Protein AF-A0A2J6T4L8-F1 (afdb_monomer_lite)

Sequence (124 aa):
DILEIAICRTMLIAGAWHEWNNHVSKLLAADGFTEEKLSVVKLVHLTSQGPLNDRQWAALLYADYISRAVSVPDSIFAKLEVAGFSEKEIVELTATIATYNMVGRFFVALDIAEANDKPPQWLK

InterPro domains:
  IPR029032 AhpD-like [G3DSA:1.20.1290.10] (1-113)
  IPR029032 AhpD-like [SSF69118] (3-112)

Foldseek 3Di:
DLLLLLLLLLLLLLLLAVVNVVSVVVQCVDPPRDVQQVVQSNDPDRDDNGPPDLSSSLSNQVSNDCSVDVDDDPVSVVSNVVSPDDPVNVVVSVVSSVVSSVVSCVCQVVVVVVCNPPHDPVND

Secondary structure (DSSP, 8-state):
-HHHHHHHHHHHHHT-HHHHHHHHHHHHTSTT--HHHHHHHT-SS----TT--HHHHHHHHHHHHHHH-SS--HHHHHHHHHTT--HHHHHHHHHHHHHHHHHHHHHHHTTGGG-TT---GGG-

Radius of gyration: 13.86 Å; chains: 1; bounding box: 38×29×35 Å

Organism: NCBI:txid1095630

Structure (mmCIF, N/CA/C/O backbone):
data_AF-A0A2J6T4L8-F1
#
_entry.id   AF-A0A2J6T4L8-F1
#
loop_
_atom_site.group_PDB
_atom_site.id
_atom_site.type_symbol
_atom_site.label_atom_id
_atom_site.label_alt_id
_atom_site.label_comp_id
_atom_site.label_asym_id
_atom_site.label_entity_id
_atom_site.label_seq_id
_atom_site.pdbx_PDB_ins_code
_atom_site.Cartn_x
_atom_site.Cartn_y
_atom_site.Cartn_z
_atom_site.occupancy
_atom_site.B_iso_or_equiv
_atom_site.auth_seq_id
_atom_site.auth_comp_id
_atom_site.auth_asym_id
_atom_site.auth_atom_id
_atom_site.pdbx_PDB_model_num
ATOM 1 N N . ASP A 1 1 ? -2.148 9.180 2.901 1.00 95.88 1 ASP A N 1
ATOM 2 C CA . ASP A 1 1 ? -1.219 8.074 3.227 1.00 95.88 1 ASP A CA 1
ATOM 3 C C . ASP A 1 1 ? -1.794 6.694 2.872 1.00 95.88 1 ASP A C 1
ATOM 5 O O . ASP A 1 1 ? -1.098 5.954 2.203 1.00 95.88 1 ASP A O 1
ATOM 9 N N . ILE A 1 2 ? -3.038 6.339 3.229 1.00 98.44 2 ILE A N 1
ATOM 10 C CA . ILE A 1 2 ? -3.631 4.998 3.012 1.00 98.44 2 ILE A CA 1
ATOM 11 C C . ILE A 1 2 ? -3.504 4.482 1.569 1.00 98.44 2 ILE A C 1
ATOM 13 O O . ILE A 1 2 ? -2.972 3.394 1.353 1.00 98.44 2 ILE A O 1
ATOM 17 N N . LEU A 1 3 ? -3.961 5.255 0.577 1.00 98.25 3 LEU A N 1
ATOM 18 C CA . LEU A 1 3 ? -3.858 4.845 -0.829 1.00 98.25 3 LEU A CA 1
ATOM 19 C C . LEU A 1 3 ? -2.396 4.744 -1.275 1.00 98.25 3 LEU A C 1
ATOM 21 O O . LEU A 1 3 ? -2.025 3.793 -1.949 1.00 98.25 3 LEU A O 1
ATOM 25 N N . GLU A 1 4 ? -1.546 5.670 -0.833 1.00 98.50 4 GLU A N 1
ATOM 26 C CA . GLU A 1 4 ? -0.114 5.659 -1.146 1.00 98.50 4 GLU A CA 1
ATOM 27 C C . GLU A 1 4 ? 0.606 4.439 -0.546 1.00 98.50 4 GLU A C 1
ATOM 29 O O . GLU A 1 4 ? 1.450 3.845 -1.211 1.00 98.50 4 GLU A O 1
ATOM 34 N N . ILE A 1 5 ? 0.228 3.986 0.656 1.00 98.75 5 ILE A N 1
ATOM 35 C CA . ILE A 1 5 ? 0.715 2.726 1.248 1.00 98.75 5 ILE A CA 1
ATOM 36 C C . ILE A 1 5 ? 0.342 1.543 0.352 1.00 98.75 5 ILE A C 1
ATOM 38 O O . ILE A 1 5 ? 1.192 0.704 0.046 1.00 98.75 5 ILE A O 1
ATOM 42 N N . ALA A 1 6 ? -0.917 1.484 -0.086 1.00 98.69 6 ALA A N 1
ATOM 43 C CA . ALA A 1 6 ? -1.414 0.409 -0.933 1.00 98.69 6 ALA A CA 1
ATOM 44 C C . ALA A 1 6 ? -0.700 0.379 -2.297 1.00 98.69 6 ALA A C 1
ATOM 46 O O . ALA A 1 6 ? -0.299 -0.688 -2.771 1.00 98.69 6 ALA A O 1
ATOM 47 N N . ILE A 1 7 ? -0.462 1.550 -2.892 1.00 98.75 7 ILE A N 1
ATOM 48 C CA . ILE A 1 7 ? 0.286 1.702 -4.144 1.00 98.75 7 ILE A CA 1
ATOM 49 C C . ILE A 1 7 ? 1.739 1.266 -3.962 1.00 98.75 7 ILE A C 1
ATOM 51 O O . ILE A 1 7 ? 2.213 0.401 -4.699 1.00 98.75 7 ILE A O 1
ATOM 55 N N . CYS A 1 8 ? 2.429 1.794 -2.946 1.00 98.50 8 CYS A N 1
ATOM 56 C CA . CYS A 1 8 ? 3.812 1.431 -2.642 1.00 98.50 8 CYS A CA 1
ATOM 57 C C . CYS A 1 8 ? 3.954 -0.080 -2.428 1.00 98.50 8 CYS A C 1
ATOM 59 O O . CYS A 1 8 ? 4.895 -0.689 -2.937 1.00 98.50 8 CYS A O 1
ATOM 61 N N . ARG A 1 9 ? 3.005 -0.716 -1.726 1.00 98.62 9 ARG A N 1
ATOM 62 C CA . ARG A 1 9 ? 3.027 -2.169 -1.531 1.00 98.62 9 ARG A CA 1
ATOM 63 C C . ARG A 1 9 ? 2.873 -2.928 -2.843 1.00 98.62 9 ARG A C 1
ATOM 65 O O . ARG A 1 9 ? 3.631 -3.860 -3.101 1.00 98.62 9 ARG A O 1
ATOM 72 N N . THR A 1 10 ? 1.926 -2.505 -3.672 1.00 98.50 10 THR A N 1
ATOM 73 C CA . THR A 1 10 ? 1.660 -3.110 -4.983 1.00 98.50 10 THR A CA 1
ATOM 74 C C . THR A 1 10 ? 2.884 -3.008 -5.897 1.00 98.50 10 THR A C 1
ATOM 76 O O . THR A 1 10 ? 3.287 -4.002 -6.497 1.00 98.50 10 THR A O 1
ATOM 79 N N . MET A 1 11 ? 3.532 -1.838 -5.953 1.00 98.00 11 MET A N 1
ATOM 80 C CA . MET A 1 11 ? 4.732 -1.624 -6.772 1.00 98.00 11 MET A CA 1
ATOM 81 C C . MET A 1 11 ? 5.940 -2.414 -6.262 1.00 98.00 11 MET A C 1
ATOM 83 O O . MET A 1 11 ? 6.703 -2.935 -7.073 1.00 98.00 11 MET A O 1
ATOM 87 N N . LEU A 1 12 ? 6.091 -2.560 -4.939 1.00 97.69 12 LEU A N 1
ATOM 88 C CA . LEU A 1 12 ? 7.136 -3.400 -4.346 1.00 97.69 12 LEU A CA 1
ATOM 89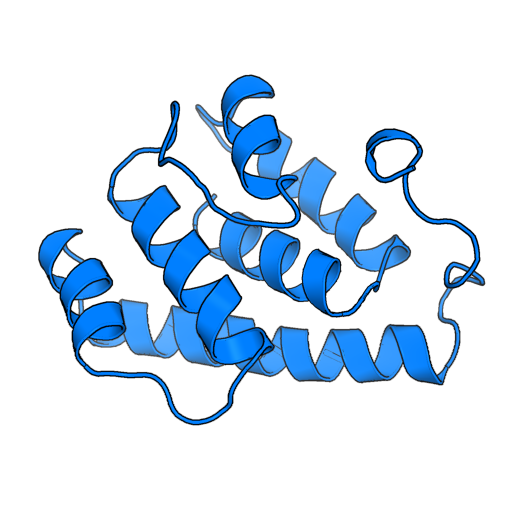 C C . LEU A 1 12 ? 6.969 -4.864 -4.768 1.00 97.69 12 LEU A C 1
ATOM 91 O O . LEU A 1 12 ? 7.947 -5.506 -5.132 1.00 97.69 12 LEU A O 1
ATOM 95 N N . ILE A 1 13 ? 5.736 -5.382 -4.752 1.00 97.62 13 ILE A N 1
ATOM 96 C CA . ILE A 1 13 ? 5.429 -6.763 -5.159 1.00 97.62 13 ILE A CA 1
ATOM 97 C C . ILE A 1 13 ? 5.639 -6.962 -6.659 1.00 97.62 13 ILE A C 1
ATOM 99 O O . ILE A 1 13 ? 6.157 -7.999 -7.066 1.00 97.62 13 ILE A O 1
ATOM 103 N N . ALA A 1 14 ? 5.246 -5.980 -7.472 1.00 97.31 14 ALA A N 1
ATOM 104 C CA . ALA A 1 14 ? 5.447 -6.026 -8.914 1.00 97.31 14 ALA A CA 1
ATOM 105 C C . ALA A 1 14 ? 6.927 -5.894 -9.314 1.00 97.31 14 ALA A C 1
ATOM 107 O O . ALA A 1 14 ? 7.301 -6.376 -10.376 1.00 97.31 14 ALA A O 1
ATOM 108 N N . GLY A 1 15 ? 7.757 -5.242 -8.494 1.00 96.75 15 GLY A N 1
ATOM 109 C CA . GLY A 1 15 ? 9.120 -4.852 -8.866 1.00 96.75 15 GLY A CA 1
ATOM 110 C C . GLY A 1 15 ? 9.173 -3.613 -9.769 1.00 96.75 15 GLY A C 1
ATOM 111 O O . GLY A 1 15 ? 10.153 -3.395 -10.473 1.00 96.75 15 GLY A O 1
ATOM 112 N N . ALA A 1 16 ? 8.121 -2.790 -9.768 1.00 97.56 16 ALA A N 1
ATOM 113 C CA . ALA A 1 16 ? 8.028 -1.580 -10.583 1.00 97.56 16 ALA A CA 1
ATOM 114 C C . ALA A 1 16 ? 8.765 -0.406 -9.905 1.00 97.56 16 ALA A C 1
ATOM 116 O O . ALA A 1 16 ? 8.149 0.503 -9.348 1.00 97.56 16 ALA A O 1
ATOM 117 N N . TRP A 1 17 ? 10.102 -0.442 -9.912 1.00 95.94 17 TRP A N 1
ATOM 118 C CA . TRP A 1 17 ? 10.940 0.422 -9.065 1.00 95.94 17 TRP A CA 1
ATOM 119 C C . TRP A 1 17 ? 10.842 1.914 -9.363 1.00 95.94 17 TRP A C 1
ATOM 121 O O . TRP A 1 17 ? 10.873 2.716 -8.429 1.00 95.94 17 TRP A O 1
ATOM 131 N N . HIS A 1 18 ? 10.698 2.298 -10.634 1.00 93.75 18 HIS A N 1
ATOM 132 C CA . HIS A 1 18 ? 10.502 3.703 -10.994 1.00 93.75 18 HIS A CA 1
ATOM 133 C C . HIS A 1 18 ? 9.260 4.275 -10.302 1.00 93.75 18 HIS A C 1
ATOM 135 O O . HIS A 1 18 ? 9.333 5.289 -9.609 1.00 93.75 18 HIS A O 1
ATOM 141 N N . GLU A 1 19 ? 8.136 3.570 -10.421 1.00 95.00 19 GLU A N 1
ATOM 142 C CA . GLU A 1 19 ? 6.867 4.023 -9.866 1.00 95.00 19 GLU A CA 1
ATOM 143 C C . GLU A 1 19 ? 6.826 3.898 -8.341 1.00 95.00 19 GLU A C 1
ATOM 145 O O . GLU A 1 19 ? 6.300 4.776 -7.657 1.00 95.00 19 GLU A O 1
ATOM 150 N N . TRP A 1 20 ? 7.475 2.869 -7.786 1.00 97.19 20 TRP A N 1
ATOM 151 C CA . TRP A 1 20 ? 7.687 2.763 -6.345 1.00 97.19 20 TRP A CA 1
ATOM 152 C C . TRP A 1 20 ? 8.399 4.006 -5.789 1.00 97.19 20 TRP A C 1
ATOM 154 O O . TRP A 1 20 ? 7.915 4.605 -4.831 1.00 97.19 20 TRP A O 1
ATOM 164 N N . ASN A 1 21 ? 9.498 4.443 -6.416 1.00 94.38 21 ASN A N 1
ATOM 165 C CA . ASN A 1 21 ? 10.238 5.632 -5.981 1.0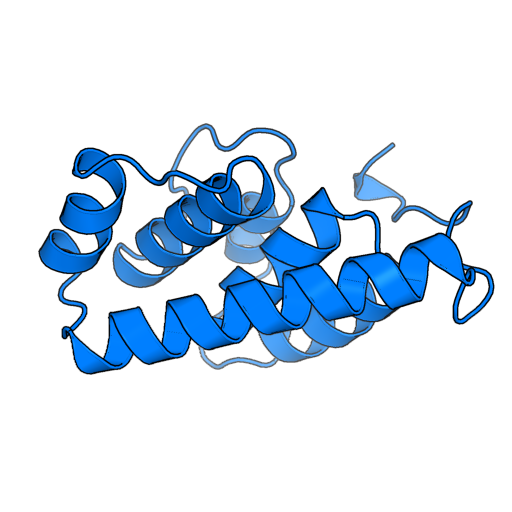0 94.38 21 ASN A CA 1
ATOM 166 C C . ASN A 1 21 ? 9.372 6.903 -6.046 1.00 94.38 21 ASN A C 1
ATOM 168 O O . ASN A 1 21 ? 9.375 7.689 -5.098 1.00 94.38 21 ASN A O 1
ATOM 172 N N . ASN A 1 22 ? 8.585 7.074 -7.115 1.00 94.56 22 ASN A N 1
ATOM 173 C CA . ASN A 1 22 ? 7.673 8.214 -7.270 1.00 94.56 22 ASN A CA 1
ATOM 174 C C . ASN A 1 22 ? 6.633 8.279 -6.139 1.00 94.56 22 ASN A C 1
ATOM 176 O O . ASN A 1 22 ? 6.349 9.352 -5.600 1.00 94.56 22 ASN A O 1
ATOM 180 N N . HIS A 1 23 ? 6.057 7.134 -5.773 1.00 97.50 23 HIS A N 1
ATOM 181 C CA . HIS A 1 23 ? 5.009 7.056 -4.756 1.00 97.50 23 HIS A CA 1
ATOM 182 C C . HIS A 1 23 ? 5.541 7.111 -3.323 1.00 97.50 23 HIS A C 1
ATOM 184 O O . HIS A 1 23 ? 4.889 7.676 -2.448 1.00 97.50 23 HIS A O 1
ATOM 190 N N . VAL A 1 24 ? 6.762 6.642 -3.071 1.00 97.06 24 VAL A N 1
ATOM 191 C CA . VAL A 1 24 ? 7.392 6.760 -1.749 1.00 97.06 24 VAL A CA 1
ATOM 192 C C . VAL A 1 24 ? 7.641 8.213 -1.367 1.00 97.06 24 VAL A C 1
ATOM 194 O O . VAL A 1 24 ? 7.379 8.586 -0.224 1.00 97.06 24 VAL A O 1
ATOM 197 N N . SER A 1 25 ? 8.071 9.059 -2.307 1.00 95.62 25 SER A N 1
ATOM 198 C CA . SER A 1 25 ? 8.210 10.497 -2.046 1.00 95.62 25 SER A CA 1
ATOM 199 C C . SER A 1 25 ? 6.871 11.149 -1.684 1.00 95.62 25 SER A C 1
ATOM 201 O O . SER A 1 25 ? 6.825 11.976 -0.776 1.00 95.62 25 SER A O 1
ATOM 203 N N . LYS A 1 26 ? 5.768 10.748 -2.336 1.00 97.06 26 LY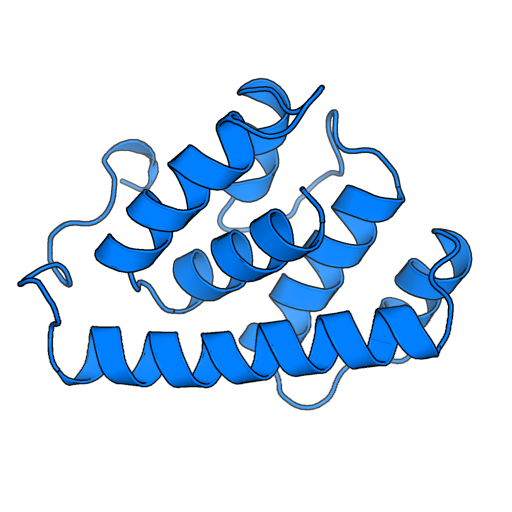S A N 1
ATOM 204 C CA . LYS A 1 26 ? 4.412 11.218 -1.994 1.00 97.06 26 LYS A CA 1
ATOM 205 C C . LYS A 1 26 ? 3.965 10.709 -0.624 1.00 97.06 26 LYS A C 1
ATOM 207 O O . LYS A 1 26 ? 3.374 11.463 0.144 1.00 97.06 26 LYS A O 1
ATOM 212 N N . LEU A 1 27 ? 4.260 9.448 -0.308 1.00 98.12 27 LEU A N 1
ATOM 213 C CA . LEU A 1 27 ? 3.916 8.836 0.971 1.00 98.12 27 LEU A CA 1
ATOM 214 C C . LEU A 1 27 ? 4.646 9.513 2.138 1.00 98.12 27 LEU A C 1
ATOM 216 O O . LEU A 1 27 ? 4.013 9.826 3.140 1.00 98.12 27 LEU A O 1
ATOM 220 N N . LEU A 1 28 ? 5.944 9.793 1.994 1.00 97.81 28 LEU A N 1
ATOM 221 C CA . LEU A 1 28 ? 6.736 10.523 2.992 1.00 97.81 28 LEU A CA 1
ATOM 222 C C . LEU A 1 28 ? 6.312 11.990 3.144 1.00 97.81 28 LEU A C 1
ATOM 224 O O . LEU A 1 28 ? 6.515 12.574 4.201 1.00 97.81 28 LEU A O 1
ATOM 228 N N . ALA A 1 29 ? 5.710 12.581 2.110 1.00 97.25 29 ALA A N 1
ATOM 229 C CA . ALA A 1 29 ? 5.149 13.927 2.178 1.00 97.25 29 ALA A CA 1
ATOM 230 C C . ALA A 1 29 ? 3.767 13.982 2.861 1.00 97.25 29 ALA A C 1
ATOM 232 O O . ALA A 1 29 ? 3.240 15.074 3.076 1.00 97.25 29 ALA A O 1
ATOM 233 N N . ALA A 1 30 ? 3.154 12.836 3.180 1.00 97.06 30 ALA A N 1
ATOM 234 C CA . ALA A 1 30 ? 1.875 12.802 3.877 1.00 97.06 30 ALA A CA 1
ATOM 235 C C . ALA A 1 30 ? 2.034 13.202 5.352 1.00 97.06 30 ALA A C 1
ATOM 237 O O . ALA A 1 30 ? 2.956 12.755 6.036 1.00 97.06 30 ALA A O 1
ATOM 238 N N . ASP A 1 31 ? 1.094 14.005 5.852 1.00 96.00 31 ASP A N 1
ATOM 239 C CA . ASP A 1 31 ? 1.125 14.497 7.229 1.00 96.00 31 ASP A CA 1
ATOM 240 C C . ASP A 1 31 ? 1.156 13.345 8.251 1.00 96.00 31 ASP A C 1
ATOM 242 O O . ASP A 1 31 ? 0.398 12.376 8.158 1.00 96.00 31 ASP A O 1
ATOM 246 N N . GLY A 1 32 ? 2.080 13.428 9.210 1.00 93.88 32 GLY A N 1
ATOM 247 C CA . GLY A 1 32 ? 2.288 12.404 10.238 1.00 93.88 32 GLY A CA 1
ATOM 248 C C . GLY A 1 32 ? 2.804 11.040 9.744 1.00 93.88 32 GLY A C 1
ATOM 249 O O . GLY A 1 32 ? 2.818 10.078 10.529 1.00 93.88 32 GLY A O 1
ATOM 250 N N . PHE A 1 33 ? 3.216 10.907 8.477 1.00 98.12 33 PHE A N 1
ATOM 251 C CA . PHE A 1 33 ? 3.912 9.717 7.982 1.00 98.12 33 PHE A CA 1
ATOM 252 C C . PHE A 1 33 ? 5.428 9.866 8.168 1.00 98.12 33 PHE A C 1
ATOM 254 O O . PHE A 1 33 ? 5.987 10.931 7.931 1.00 98.12 33 PHE A O 1
ATOM 261 N N . THR A 1 34 ? 6.100 8.811 8.631 1.00 98.19 34 THR A N 1
ATOM 262 C CA . THR A 1 34 ? 7.518 8.872 9.021 1.00 98.19 34 THR A CA 1
ATOM 263 C C . THR A 1 34 ? 8.335 7.765 8.364 1.00 98.19 34 THR A C 1
ATOM 265 O O . THR A 1 34 ? 7.788 6.782 7.856 1.00 98.19 34 THR A O 1
ATOM 268 N N . GLU A 1 35 ? 9.660 7.894 8.400 1.00 97.69 35 GLU A N 1
ATOM 269 C CA . GLU A 1 35 ? 10.578 6.861 7.906 1.00 97.69 35 GLU A CA 1
ATOM 270 C C . GLU A 1 35 ? 10.436 5.539 8.677 1.00 97.69 35 GLU A C 1
ATOM 272 O O . GLU A 1 35 ? 10.517 4.461 8.086 1.00 97.69 35 GLU A O 1
ATOM 277 N N . GLU A 1 36 ? 10.127 5.586 9.977 1.00 97.94 36 GLU A N 1
ATOM 278 C CA . GLU A 1 36 ? 9.861 4.385 10.776 1.00 97.94 36 GLU A CA 1
ATOM 279 C C . GLU A 1 36 ? 8.615 3.651 10.264 1.00 97.94 36 GLU A C 1
ATOM 281 O O . GLU A 1 36 ? 8.614 2.423 10.174 1.00 97.94 36 GLU A O 1
ATOM 286 N N . LYS A 1 37 ? 7.568 4.378 9.853 1.00 98.56 37 LYS A N 1
ATOM 287 C CA . LYS A 1 37 ? 6.392 3.784 9.193 1.00 98.56 37 LYS A CA 1
ATOM 288 C C . LYS A 1 37 ? 6.740 3.225 7.816 1.00 98.56 37 LYS A C 1
ATOM 290 O O . LYS A 1 37 ? 6.321 2.113 7.487 1.00 98.56 37 LYS A O 1
ATOM 295 N N . LEU A 1 38 ? 7.547 3.943 7.031 1.00 98.19 38 LEU A N 1
ATOM 296 C CA . LEU A 1 38 ? 8.011 3.468 5.726 1.00 98.19 38 LEU A CA 1
ATOM 297 C C . LEU A 1 38 ? 8.824 2.170 5.843 1.00 98.19 38 LEU A C 1
ATOM 299 O O . LEU A 1 38 ? 8.740 1.314 4.960 1.00 98.19 38 LEU A O 1
ATOM 303 N N . SER A 1 39 ? 9.577 1.993 6.933 1.00 97.62 39 SER A N 1
ATOM 304 C CA . SER A 1 39 ? 10.355 0.772 7.176 1.00 97.62 39 SER A CA 1
ATOM 305 C C . SER A 1 39 ? 9.485 -0.493 7.191 1.00 97.62 39 SER A C 1
ATOM 307 O O . SER A 1 39 ? 9.909 -1.520 6.666 1.00 97.62 39 SER A O 1
ATOM 309 N N . VAL A 1 40 ? 8.240 -0.402 7.680 1.00 98.38 40 VAL A N 1
ATOM 310 C CA . VAL A 1 40 ? 7.273 -1.514 7.653 1.00 98.38 40 VAL A CA 1
ATOM 311 C C . VAL A 1 40 ? 6.781 -1.782 6.231 1.00 98.38 40 VAL A C 1
ATOM 313 O O . VAL A 1 40 ? 6.709 -2.933 5.808 1.00 98.38 40 VAL A O 1
ATOM 316 N N . VAL A 1 41 ? 6.488 -0.731 5.457 1.00 98.12 41 VAL A N 1
ATOM 317 C CA . VAL A 1 41 ? 6.023 -0.855 4.061 1.00 98.12 41 VAL A CA 1
ATOM 318 C C . VAL A 1 41 ? 7.087 -1.513 3.166 1.00 98.12 41 VAL A C 1
ATOM 320 O O . VAL A 1 41 ? 6.739 -2.275 2.261 1.00 98.12 41 VAL A O 1
ATOM 323 N N . LYS A 1 42 ? 8.376 -1.263 3.449 1.00 97.38 42 LYS A N 1
ATOM 324 C CA . LYS A 1 42 ? 9.540 -1.835 2.745 1.00 97.38 42 LYS A CA 1
ATOM 325 C C . LYS A 1 42 ? 9.773 -3.330 3.021 1.00 97.38 42 LYS A C 1
ATOM 327 O O . LYS A 1 42 ? 10.517 -3.961 2.274 1.00 97.38 42 LYS A O 1
ATOM 332 N N . LEU A 1 43 ? 9.167 -3.918 4.059 1.00 96.38 43 LEU A N 1
ATOM 333 C CA . LEU A 1 43 ? 9.398 -5.324 4.416 1.00 96.38 43 LEU A CA 1
ATOM 334 C C . LEU A 1 43 ? 8.950 -6.270 3.299 1.00 96.38 43 LEU A C 1
ATOM 336 O O . LEU A 1 43 ? 7.773 -6.299 2.959 1.00 96.38 43 LEU A O 1
ATOM 340 N N . VAL A 1 44 ? 9.833 -7.125 2.779 1.00 92.50 44 VAL A N 1
ATOM 341 C CA . VAL A 1 44 ? 9.452 -8.131 1.762 1.00 92.50 44 VAL A CA 1
ATOM 342 C C . VAL A 1 44 ? 8.331 -9.038 2.283 1.00 92.50 44 VAL A C 1
ATOM 344 O O . VAL A 1 44 ? 7.320 -9.244 1.604 1.00 92.50 44 VAL A O 1
ATOM 347 N N . HIS A 1 45 ? 8.464 -9.489 3.530 1.00 94.38 45 HIS A N 1
ATOM 348 C CA . HIS A 1 45 ? 7.460 -10.262 4.251 1.00 94.38 45 HIS A CA 1
ATOM 349 C C . HIS A 1 45 ? 6.943 -9.458 5.442 1.00 94.38 45 HIS A C 1
ATOM 351 O O . HIS A 1 45 ? 7.719 -9.051 6.304 1.00 94.38 45 HIS A O 1
ATOM 357 N N . LEU A 1 46 ? 5.631 -9.232 5.485 1.00 96.38 46 LEU A N 1
ATOM 358 C CA . LEU A 1 46 ? 4.989 -8.517 6.582 1.00 96.38 46 LEU A CA 1
ATOM 359 C C . LEU A 1 46 ? 4.983 -9.403 7.832 1.00 96.38 46 LEU A C 1
ATOM 361 O O . LEU A 1 46 ? 4.410 -10.490 7.820 1.00 96.38 46 LEU A O 1
ATOM 365 N N . THR A 1 47 ? 5.630 -8.944 8.903 1.00 95.12 47 THR A N 1
ATOM 366 C CA . THR A 1 47 ? 5.776 -9.705 10.157 1.00 95.12 47 THR A CA 1
ATOM 367 C C . THR A 1 47 ? 5.078 -9.043 11.338 1.00 95.12 47 THR A C 1
ATOM 369 O O . THR A 1 47 ? 4.541 -9.740 12.197 1.00 95.12 47 THR A O 1
ATOM 372 N N . SER A 1 48 ? 5.053 -7.709 11.396 1.00 96.44 48 SER A N 1
ATOM 373 C CA . SER A 1 48 ? 4.382 -6.955 12.455 1.00 96.44 48 SER A CA 1
ATOM 374 C C . SER A 1 48 ? 3.925 -5.575 11.974 1.00 96.44 48 SER A C 1
ATOM 376 O O . SER A 1 48 ? 4.447 -5.038 10.998 1.00 96.44 48 SER A O 1
ATOM 378 N N . GLN A 1 49 ? 2.948 -5.010 12.687 1.00 97.94 49 GLN A N 1
ATOM 379 C CA . GLN 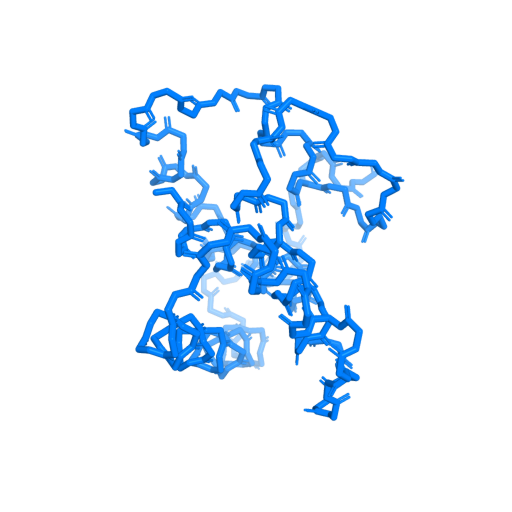A 1 49 ? 2.363 -3.695 12.409 1.00 97.94 49 GLN A CA 1
ATOM 380 C C . GLN A 1 49 ? 3.348 -2.535 12.633 1.00 97.94 49 GLN A C 1
ATOM 382 O O . GLN A 1 49 ? 3.280 -1.518 11.940 1.00 97.94 49 GLN A O 1
ATOM 387 N N . GLY A 1 50 ? 4.280 -2.683 13.581 1.00 97.75 50 GLY A N 1
ATOM 388 C CA . GLY A 1 50 ? 5.236 -1.631 13.929 1.00 97.75 50 GLY A CA 1
ATOM 389 C C . GLY A 1 50 ? 4.536 -0.310 14.305 1.00 97.75 50 GLY A C 1
ATOM 390 O O . GLY A 1 50 ? 3.539 -0.345 15.024 1.00 97.75 50 GLY A O 1
ATOM 391 N N . PRO A 1 51 ? 5.033 0.853 13.841 1.00 98.12 51 PRO A N 1
ATOM 392 C CA . PRO A 1 51 ? 4.452 2.167 14.139 1.00 98.12 51 PRO A CA 1
ATOM 393 C C . PRO A 1 51 ? 3.248 2.548 13.257 1.00 98.12 51 PRO A C 1
ATOM 395 O O . PRO A 1 51 ? 2.777 3.687 13.332 1.00 98.12 51 PRO A O 1
ATOM 398 N N . LEU A 1 52 ? 2.767 1.657 12.381 1.00 98.62 52 LEU A N 1
ATOM 399 C CA . LEU A 1 52 ? 1.567 1.922 11.586 1.00 98.62 52 LEU A CA 1
ATOM 400 C C . LEU A 1 52 ? 0.327 1.902 12.482 1.00 98.62 52 LEU A C 1
ATOM 402 O O . LEU A 1 52 ? 0.204 1.064 13.373 1.00 98.62 52 LEU A O 1
ATOM 406 N N . ASN A 1 53 ? -0.623 2.800 12.221 1.00 98.44 53 ASN A N 1
ATOM 407 C CA . ASN A 1 53 ? -1.939 2.692 12.848 1.00 98.44 53 ASN A CA 1
ATOM 408 C C . ASN A 1 53 ? -2.758 1.552 12.212 1.00 98.44 53 ASN A C 1
ATOM 410 O O . ASN A 1 53 ? -2.398 1.020 11.158 1.00 98.44 53 ASN A O 1
ATOM 414 N N . ASP A 1 54 ? -3.882 1.204 12.834 1.00 98.56 54 ASP A N 1
ATOM 415 C CA . ASP A 1 54 ? -4.688 0.048 12.424 1.00 98.56 54 ASP A CA 1
ATOM 416 C C . ASP A 1 54 ? -5.191 0.162 10.979 1.00 98.56 54 ASP A C 1
ATOM 418 O O . ASP A 1 54 ? -5.168 -0.819 10.233 1.00 98.56 54 ASP A O 1
ATOM 422 N N . ARG A 1 55 ? -5.563 1.372 10.535 1.00 98.56 55 ARG A N 1
ATOM 423 C CA . ARG A 1 55 ? -6.009 1.606 9.153 1.00 98.56 55 ARG A CA 1
ATOM 424 C C . ARG A 1 55 ? -4.885 1.435 8.142 1.00 98.56 55 ARG A C 1
ATOM 426 O O . ARG A 1 55 ? -5.080 0.802 7.106 1.00 98.56 55 ARG A O 1
ATOM 433 N N . GLN A 1 56 ? -3.713 1.986 8.443 1.00 98.81 56 GLN A N 1
ATOM 434 C CA . GLN A 1 56 ? -2.518 1.872 7.610 1.00 98.81 56 GLN A CA 1
ATOM 435 C C . GLN A 1 56 ? -2.087 0.407 7.473 1.00 98.81 56 GLN A C 1
ATOM 437 O O . GLN A 1 56 ? -1.791 -0.050 6.370 1.00 98.81 56 GLN A O 1
ATOM 442 N N . TRP A 1 57 ? -2.099 -0.340 8.578 1.00 98.75 57 TRP A N 1
ATOM 443 C CA . TRP A 1 57 ? -1.746 -1.755 8.593 1.00 98.75 57 TRP A CA 1
ATOM 444 C C . TRP A 1 57 ? -2.751 -2.626 7.838 1.00 98.75 57 TRP A C 1
ATOM 446 O O . TRP A 1 57 ? -2.350 -3.462 7.029 1.00 98.75 57 TRP A O 1
ATOM 456 N N . ALA A 1 58 ? -4.052 -2.405 8.042 1.00 98.75 58 ALA A N 1
ATOM 457 C CA . ALA A 1 58 ? -5.090 -3.144 7.331 1.00 98.75 58 ALA A CA 1
ATOM 458 C C . ALA A 1 58 ? -5.017 -2.911 5.811 1.00 98.75 58 ALA A C 1
ATOM 460 O O . ALA A 1 58 ? -5.069 -3.872 5.043 1.00 98.75 58 ALA A O 1
ATOM 461 N N . ALA A 1 59 ? -4.804 -1.664 5.371 1.00 98.81 59 ALA A N 1
ATOM 462 C CA . ALA A 1 59 ? -4.610 -1.349 3.956 1.00 98.81 59 ALA A CA 1
ATOM 463 C C . ALA A 1 59 ? -3.342 -1.997 3.374 1.00 98.81 59 ALA A C 1
ATOM 465 O O . ALA A 1 59 ? -3.381 -2.522 2.261 1.00 98.81 59 ALA A O 1
ATOM 466 N N . LEU A 1 60 ? -2.237 -2.010 4.131 1.00 98.88 60 LEU A N 1
ATOM 467 C CA . LEU A 1 60 ? -0.989 -2.663 3.730 1.00 98.88 60 LEU A CA 1
ATOM 468 C C . LEU A 1 60 ? -1.169 -4.179 3.552 1.00 98.88 60 LEU A C 1
ATOM 470 O O . LEU A 1 60 ? -0.737 -4.727 2.539 1.00 98.88 60 LEU A O 1
ATOM 474 N N . LEU A 1 61 ? -1.830 -4.847 4.505 1.00 98.56 61 LEU A N 1
ATOM 475 C CA . LEU A 1 61 ? -2.124 -6.283 4.438 1.00 98.56 61 LEU A CA 1
ATOM 476 C C . LEU A 1 61 ? -3.051 -6.628 3.271 1.00 98.56 61 LEU A C 1
ATOM 478 O O . LEU A 1 61 ? -2.810 -7.602 2.560 1.00 98.56 61 LEU A O 1
ATOM 482 N N . TYR A 1 62 ? -4.096 -5.827 3.060 1.00 98.75 62 TYR A N 1
ATOM 483 C CA . TYR A 1 62 ? -5.019 -6.031 1.950 1.00 98.75 62 TYR A CA 1
ATOM 484 C C . TYR A 1 62 ? -4.314 -5.877 0.599 1.00 98.75 62 TYR A C 1
ATOM 486 O O . TYR A 1 62 ? -4.429 -6.760 -0.251 1.00 98.75 62 TYR A O 1
ATOM 494 N N . ALA A 1 63 ? -3.514 -4.816 0.434 1.00 98.75 63 ALA A N 1
ATOM 495 C CA . ALA A 1 63 ? -2.717 -4.587 -0.768 1.00 98.75 63 ALA A CA 1
ATOM 496 C C . ALA A 1 63 ? -1.683 -5.692 -1.017 1.00 98.75 63 ALA A C 1
ATOM 498 O O . ALA A 1 63 ? -1.490 -6.091 -2.167 1.00 98.75 63 ALA A O 1
ATOM 499 N N . ASP A 1 64 ? -1.043 -6.211 0.037 1.00 98.56 64 ASP A N 1
ATOM 500 C CA . ASP A 1 64 ? -0.127 -7.346 -0.079 1.00 98.56 64 ASP A CA 1
ATOM 501 C C . ASP A 1 64 ? -0.833 -8.596 -0.602 1.00 98.56 64 ASP A C 1
ATOM 503 O O . ASP A 1 64 ? -0.350 -9.230 -1.540 1.00 98.56 64 ASP A O 1
ATOM 507 N N . TYR A 1 65 ? -1.997 -8.913 -0.032 1.00 98.19 65 TYR A N 1
ATOM 508 C CA . TYR A 1 65 ? -2.727 -10.118 -0.387 1.00 98.19 65 TYR A CA 1
ATOM 509 C C . TYR A 1 65 ? -3.231 -10.065 -1.830 1.00 98.19 65 TYR A C 1
ATOM 511 O O . TYR A 1 65 ? -2.885 -10.930 -2.634 1.00 98.19 65 TYR A O 1
ATOM 519 N N . ILE A 1 66 ? -4.006 -9.035 -2.181 1.00 96.88 66 ILE A N 1
ATOM 520 C CA . ILE A 1 66 ? -4.653 -8.945 -3.499 1.00 96.88 66 ILE A CA 1
ATOM 521 C C . ILE A 1 66 ? -3.634 -8.822 -4.649 1.00 96.88 66 ILE A C 1
ATOM 523 O O . ILE A 1 66 ? -3.901 -9.235 -5.776 1.00 96.88 66 ILE A O 1
ATOM 527 N N . SER A 1 67 ? -2.435 -8.293 -4.373 1.00 98.00 67 SER A N 1
ATOM 528 C CA . SER A 1 67 ? -1.362 -8.190 -5.373 1.00 98.00 67 SER A CA 1
ATOM 529 C C . SER A 1 67 ? -0.608 -9.505 -5.586 1.00 98.00 67 SER A C 1
ATOM 531 O O . SER A 1 67 ? 0.040 -9.679 -6.617 1.00 98.00 67 SER A O 1
ATOM 533 N N . ARG A 1 68 ? -0.693 -10.450 -4.640 1.00 97.31 68 ARG A N 1
ATOM 534 C CA . ARG A 1 68 ? -0.100 -11.796 -4.751 1.00 97.31 68 ARG A CA 1
ATOM 535 C C . ARG A 1 68 ? -1.112 -12.852 -5.189 1.00 97.31 68 ARG A C 1
ATOM 537 O O . ARG A 1 68 ? -0.723 -13.829 -5.824 1.00 97.31 68 ARG A O 1
ATOM 544 N N . ALA A 1 69 ? -2.389 -12.671 -4.859 1.00 95.38 69 ALA A N 1
ATOM 545 C CA . ALA A 1 69 ? -3.460 -13.616 -5.146 1.00 95.38 69 ALA A CA 1
ATOM 546 C C . ALA A 1 69 ? -4.778 -12.894 -5.463 1.00 95.38 69 ALA A C 1
ATOM 548 O O . ALA A 1 69 ? -5.170 -11.962 -4.773 1.00 95.38 69 ALA A O 1
ATOM 549 N N . VAL A 1 70 ? -5.497 -13.371 -6.484 1.00 92.12 70 VAL A N 1
ATOM 550 C CA . VAL A 1 70 ? -6.764 -12.758 -6.930 1.00 92.12 70 VAL A CA 1
ATOM 551 C C . VAL A 1 70 ? -7.898 -12.969 -5.920 1.00 92.12 70 VAL A C 1
ATOM 553 O O . VAL A 1 70 ? -8.688 -12.063 -5.679 1.00 92.12 70 VAL A O 1
ATOM 556 N N . SER A 1 71 ? -7.994 -14.167 -5.337 1.00 95.50 71 SER A N 1
ATOM 557 C CA . SER A 1 71 ? -9.049 -14.511 -4.378 1.00 95.50 71 SER A CA 1
ATOM 558 C C . SER A 1 71 ? -8.630 -14.109 -2.970 1.00 95.50 71 SER A C 1
ATOM 560 O O . SER A 1 71 ? -7.741 -14.745 -2.412 1.00 95.50 71 SER A O 1
ATOM 562 N N . VAL A 1 72 ? -9.281 -13.104 -2.384 1.00 95.19 72 VAL A N 1
ATOM 563 C CA . VAL A 1 72 ? -8.960 -12.598 -1.042 1.00 95.19 72 VAL A CA 1
ATOM 564 C C . VAL A 1 72 ? -9.835 -13.285 0.024 1.00 95.19 72 VAL A C 1
ATOM 566 O O . VAL A 1 72 ? -11.054 -13.272 -0.116 1.00 95.19 72 VAL A O 1
ATOM 569 N N . PRO A 1 73 ? -9.257 -13.876 1.089 1.00 96.94 73 PRO A N 1
ATOM 570 C CA . PRO A 1 73 ? -10.008 -14.467 2.191 1.00 96.94 73 PRO A CA 1
ATOM 571 C C . PRO A 1 73 ? -10.798 -13.430 2.989 1.00 96.94 73 PRO A C 1
ATOM 573 O O . PRO A 1 73 ? -10.297 -12.336 3.260 1.00 96.94 73 PRO A O 1
ATOM 576 N N . ASP A 1 74 ? -11.957 -13.838 3.504 1.00 97.44 74 ASP A N 1
ATOM 577 C CA . ASP A 1 74 ? -12.807 -13.018 4.382 1.00 97.44 74 ASP A CA 1
ATOM 578 C C . ASP A 1 74 ? -12.048 -12.480 5.602 1.00 97.44 74 ASP A C 1
ATOM 580 O O . ASP A 1 74 ? -12.285 -11.366 6.057 1.00 97.44 74 ASP A O 1
ATOM 584 N N . SER A 1 75 ? -11.062 -13.231 6.105 1.00 97.62 75 SER A N 1
ATOM 585 C CA . SER A 1 75 ? -10.228 -12.809 7.235 1.00 97.62 75 SER A CA 1
ATOM 586 C C . SER A 1 75 ? -9.358 -11.581 6.945 1.00 97.62 75 SER A C 1
ATOM 588 O O . SER A 1 75 ? -8.922 -10.920 7.889 1.00 97.62 75 SER A O 1
ATOM 590 N N . ILE A 1 76 ? -9.093 -11.260 5.674 1.00 97.81 76 ILE A N 1
ATOM 591 C CA . ILE A 1 76 ? -8.410 -10.025 5.277 1.00 97.81 76 ILE A CA 1
ATOM 592 C C . ILE A 1 76 ? -9.413 -8.870 5.191 1.00 97.81 76 ILE A C 1
ATOM 594 O O . ILE A 1 76 ? -9.124 -7.797 5.719 1.00 97.81 76 ILE A O 1
ATOM 598 N N . PHE A 1 77 ? -10.599 -9.084 4.613 1.00 97.62 77 PHE A N 1
ATOM 599 C CA . PHE A 1 77 ? -11.667 -8.074 4.604 1.00 97.62 77 PHE A CA 1
ATOM 600 C C . PHE A 1 77 ? -12.092 -7.681 6.022 1.00 97.62 77 PHE A C 1
ATOM 602 O O . PHE A 1 77 ? -12.149 -6.495 6.337 1.00 97.62 77 PHE A O 1
ATOM 609 N N . ALA A 1 78 ? -12.231 -8.658 6.920 1.00 98.06 78 A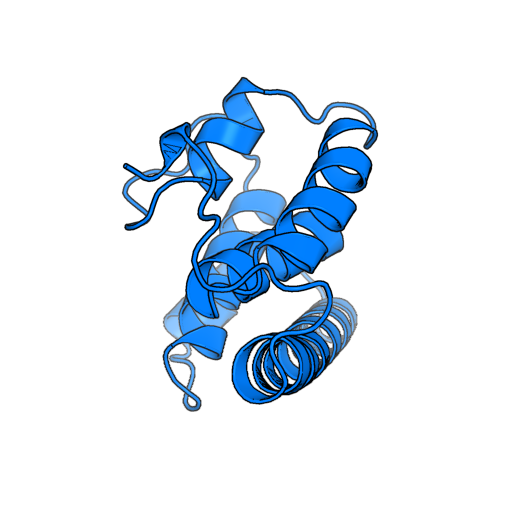LA A N 1
ATOM 610 C CA . ALA A 1 78 ? -12.536 -8.422 8.328 1.00 98.06 78 ALA A CA 1
ATOM 611 C C . ALA A 1 78 ? -11.520 -7.485 9.014 1.00 98.06 78 ALA A C 1
ATOM 613 O O . ALA A 1 78 ? -11.877 -6.739 9.921 1.00 98.06 78 ALA A O 1
ATOM 614 N N . LYS A 1 79 ? -10.246 -7.465 8.585 1.00 98.25 79 LYS A N 1
ATOM 615 C CA . LYS A 1 79 ? -9.248 -6.522 9.128 1.00 98.25 79 LYS A CA 1
ATOM 616 C C . LYS A 1 79 ? -9.513 -5.082 8.696 1.00 98.25 79 LYS A C 1
ATOM 618 O O . LYS A 1 79 ? -9.253 -4.175 9.481 1.00 98.25 79 LYS A O 1
ATOM 623 N N . LEU A 1 80 ? -10.017 -4.868 7.480 1.00 98.62 80 LEU A N 1
ATOM 624 C CA . LEU A 1 80 ? -10.436 -3.544 7.013 1.00 98.62 80 LEU A CA 1
ATOM 625 C C . LEU A 1 80 ? -11.652 -3.063 7.812 1.00 98.62 80 LEU A C 1
ATOM 627 O O . LEU A 1 80 ? -11.660 -1.935 8.297 1.00 98.62 80 LEU A O 1
ATOM 631 N N . GLU A 1 81 ? -12.639 -3.933 8.021 1.00 98.06 81 GLU A N 1
ATOM 632 C CA . GLU A 1 81 ? -13.834 -3.616 8.811 1.00 98.06 81 GLU A CA 1
ATOM 633 C C . GLU A 1 81 ? -13.485 -3.260 10.263 1.00 98.06 81 GLU A C 1
ATOM 635 O O . GLU A 1 81 ? -13.912 -2.222 10.764 1.00 98.06 81 GLU A O 1
ATOM 640 N N . VAL A 1 82 ? -12.640 -4.064 10.923 1.00 98.44 82 VAL A N 1
ATOM 641 C CA . VAL A 1 82 ? -12.165 -3.796 12.295 1.00 98.44 82 VAL A CA 1
ATOM 642 C C . VAL A 1 82 ? -11.383 -2.482 12.380 1.00 98.44 82 VAL A C 1
ATOM 644 O O . VAL A 1 82 ? -11.506 -1.760 13.366 1.00 98.44 82 VAL A O 1
ATOM 647 N N . ALA A 1 83 ? -10.624 -2.130 11.340 1.00 98.50 83 ALA A N 1
ATOM 648 C CA . ALA A 1 83 ? -9.943 -0.839 11.244 1.00 98.50 83 ALA A CA 1
ATOM 649 C C . ALA A 1 83 ? -10.890 0.333 10.886 1.00 98.50 83 ALA A C 1
ATOM 651 O O . ALA A 1 83 ? -10.452 1.480 10.751 1.00 98.50 83 ALA A O 1
ATOM 652 N N . GLY A 1 84 ? -12.189 0.069 10.730 1.00 98.56 84 GLY A N 1
ATOM 653 C CA . GLY A 1 84 ? -13.229 1.068 10.507 1.00 98.56 84 GLY A CA 1
ATOM 654 C C . GLY A 1 84 ? -13.348 1.547 9.062 1.00 98.56 84 GLY A C 1
ATOM 655 O O . GLY A 1 84 ? -13.780 2.679 8.842 1.00 98.56 84 GLY A O 1
ATOM 656 N N . PHE A 1 85 ? -12.919 0.760 8.072 1.00 98.75 85 PHE A N 1
ATOM 657 C CA . PHE A 1 85 ? -13.195 1.081 6.670 1.00 98.75 85 PHE A CA 1
ATOM 658 C C . PHE A 1 85 ? -14.678 0.865 6.357 1.00 98.75 85 PHE A C 1
ATOM 660 O O . PHE A 1 85 ? -15.250 -0.177 6.667 1.00 98.75 85 PHE A O 1
ATOM 667 N N . SER A 1 86 ? -15.290 1.846 5.705 1.00 98.62 86 SER A N 1
ATOM 668 C CA . SER A 1 86 ? -16.612 1.713 5.097 1.00 98.62 86 SER A CA 1
ATOM 669 C C . SER A 1 86 ? -16.547 0.889 3.809 1.00 98.62 86 SER A C 1
ATOM 671 O O . SER A 1 86 ? -15.513 0.837 3.142 1.00 98.62 86 SER A O 1
ATOM 673 N N . GLU A 1 87 ? -17.677 0.312 3.395 1.00 98.25 87 GLU A N 1
ATOM 674 C CA . GLU A 1 87 ? -17.787 -0.428 2.127 1.00 98.25 87 GLU A CA 1
ATOM 675 C C . GLU A 1 87 ? -17.292 0.397 0.929 1.00 98.25 87 GLU A C 1
ATOM 677 O O . GLU A 1 87 ? -16.570 -0.107 0.068 1.00 98.25 87 GLU A O 1
ATOM 682 N N . LYS A 1 88 ? -17.616 1.697 0.907 1.00 98.50 88 LYS A N 1
ATOM 683 C CA . LYS A 1 88 ? -17.151 2.626 -0.129 1.00 98.50 88 LYS A CA 1
ATOM 684 C C . LYS A 1 88 ? -15.625 2.728 -0.148 1.00 98.50 88 LYS A C 1
ATOM 686 O O . LYS A 1 88 ? -15.024 2.626 -1.214 1.00 98.50 88 LYS A O 1
ATOM 691 N N . GLU A 1 89 ? -14.997 2.908 1.011 1.00 98.62 89 GLU A N 1
ATOM 692 C CA . GLU A 1 89 ? -13.535 2.995 1.096 1.00 98.62 89 GLU A CA 1
ATOM 693 C C . GLU A 1 89 ? -12.867 1.671 0.704 1.00 98.62 89 GLU A C 1
ATOM 695 O O . GLU A 1 89 ? -11.811 1.689 0.076 1.00 98.62 89 GLU A O 1
ATOM 700 N N . ILE A 1 90 ? -13.482 0.522 1.013 1.00 98.62 90 ILE A N 1
ATOM 701 C CA . ILE A 1 90 ? -12.989 -0.793 0.573 1.00 98.62 90 ILE A CA 1
ATOM 702 C C . ILE A 1 90 ? -13.037 -0.897 -0.957 1.00 98.62 90 ILE A C 1
ATOM 704 O O . ILE A 1 90 ? -12.068 -1.357 -1.566 1.00 98.62 90 ILE A O 1
ATOM 708 N N . VAL A 1 91 ? -14.113 -0.435 -1.602 1.00 98.38 91 VAL A N 1
ATOM 709 C CA . VAL A 1 91 ? -14.214 -0.394 -3.072 1.00 98.38 91 VAL A CA 1
ATOM 710 C C . VAL A 1 91 ? -13.136 0.510 -3.673 1.00 98.38 91 VAL A C 1
ATOM 712 O O . VAL A 1 91 ? -12.432 0.087 -4.590 1.00 98.38 91 VAL A O 1
ATOM 715 N N . GLU A 1 92 ? -12.955 1.721 -3.145 1.00 98.62 92 GLU A N 1
ATOM 716 C CA . GLU A 1 92 ? -11.939 2.673 -3.620 1.00 98.62 92 GLU A CA 1
ATOM 717 C C . GLU A 1 92 ? -10.513 2.129 -3.453 1.00 98.62 92 GLU A C 1
ATOM 719 O O . GLU A 1 92 ? -9.692 2.211 -4.375 1.00 98.62 92 GLU A O 1
ATOM 724 N N . LEU A 1 93 ? -10.227 1.509 -2.305 1.00 98.75 93 LEU A N 1
ATOM 725 C CA . LEU A 1 93 ? -8.954 0.852 -2.031 1.00 98.75 93 LEU A CA 1
ATOM 726 C C . LEU A 1 93 ? -8.710 -0.301 -3.014 1.00 98.75 93 LEU A C 1
ATOM 728 O O . LEU A 1 93 ? -7.641 -0.384 -3.617 1.00 98.75 93 LEU A O 1
ATOM 732 N N . THR A 1 94 ? -9.717 -1.149 -3.235 1.00 98.69 94 THR A N 1
ATOM 733 C CA . THR A 1 94 ? -9.647 -2.287 -4.166 1.00 98.69 94 THR A CA 1
ATOM 734 C C . THR A 1 94 ? -9.403 -1.829 -5.600 1.00 98.69 94 THR A C 1
ATOM 736 O O . THR A 1 94 ? -8.507 -2.345 -6.266 1.00 98.69 94 THR A O 1
ATOM 739 N N . ALA A 1 95 ? -10.154 -0.831 -6.071 1.00 98.69 95 ALA A N 1
ATOM 740 C CA . ALA A 1 95 ? -10.004 -0.279 -7.414 1.00 98.69 95 ALA A CA 1
ATOM 741 C C . ALA A 1 95 ? -8.616 0.345 -7.619 1.00 98.69 95 ALA A C 1
ATOM 743 O O . ALA A 1 95 ? -7.989 0.144 -8.664 1.00 98.69 95 ALA A O 1
ATOM 744 N N . THR A 1 96 ? -8.102 1.044 -6.603 1.00 98.75 96 THR A N 1
ATOM 745 C CA . THR A 1 96 ? -6.747 1.606 -6.620 1.00 98.75 96 THR A CA 1
ATOM 746 C C . THR A 1 96 ? -5.712 0.493 -6.749 1.00 98.75 96 THR A C 1
ATOM 748 O O . THR A 1 96 ? -4.911 0.502 -7.682 1.00 98.75 96 THR A O 1
ATOM 751 N N . ILE A 1 97 ? -5.755 -0.517 -5.877 1.00 98.75 97 ILE A N 1
ATOM 752 C CA . ILE A 1 97 ? -4.784 -1.616 -5.910 1.00 98.75 97 ILE A CA 1
ATOM 753 C C . ILE A 1 97 ? -4.866 -2.401 -7.228 1.00 98.75 97 ILE A C 1
ATOM 755 O O . ILE A 1 97 ? -3.834 -2.751 -7.799 1.00 98.75 97 ILE A O 1
ATOM 759 N N . ALA A 1 98 ? -6.066 -2.657 -7.751 1.00 98.62 98 ALA A N 1
ATOM 760 C CA . ALA A 1 98 ? -6.246 -3.329 -9.037 1.00 98.62 98 ALA A CA 1
ATOM 761 C C . ALA A 1 98 ? -5.633 -2.520 -10.194 1.00 98.62 98 ALA A C 1
ATOM 763 O O . ALA A 1 98 ? -4.919 -3.072 -11.035 1.00 98.62 98 ALA A O 1
ATOM 764 N N . THR A 1 99 ? -5.843 -1.201 -10.195 1.00 98.69 99 THR A N 1
ATOM 765 C CA . THR A 1 99 ? -5.250 -0.288 -11.182 1.00 98.69 99 THR A CA 1
ATOM 766 C C . THR A 1 99 ? -3.730 -0.339 -11.122 1.00 98.69 99 THR A C 1
ATOM 768 O O . THR A 1 99 ? -3.080 -0.507 -12.149 1.00 98.69 99 THR A O 1
ATOM 771 N N . TYR A 1 100 ? -3.138 -0.276 -9.930 1.00 98.44 100 TYR A N 1
ATOM 772 C CA . TYR A 1 100 ? -1.683 -0.329 -9.804 1.00 98.44 100 TYR A CA 1
ATOM 773 C C . TYR A 1 100 ? -1.113 -1.725 -10.071 1.00 98.44 100 TYR A C 1
ATOM 775 O O . TYR A 1 100 ? -0.016 -1.846 -10.602 1.00 98.44 100 TYR A O 1
ATOM 783 N N . ASN A 1 101 ? -1.871 -2.794 -9.845 1.00 98.50 101 ASN A N 1
ATOM 784 C CA . ASN A 1 101 ? -1.498 -4.122 -10.325 1.00 98.50 101 ASN A CA 1
ATOM 785 C C . ASN A 1 101 ? -1.385 -4.159 -11.857 1.00 98.50 101 ASN A C 1
ATOM 787 O O . ASN A 1 101 ? -0.458 -4.769 -12.396 1.00 98.50 101 ASN A O 1
ATOM 791 N N . MET A 1 102 ? -2.294 -3.492 -12.571 1.00 98.31 102 MET A N 1
ATOM 792 C CA . MET A 1 102 ? -2.182 -3.309 -14.018 1.00 98.31 102 MET A CA 1
ATOM 793 C C . MET A 1 102 ? -0.976 -2.424 -14.373 1.00 98.31 102 MET A C 1
ATOM 795 O O . MET A 1 102 ? -0.152 -2.843 -15.180 1.00 98.31 102 MET A O 1
ATOM 799 N N . VAL A 1 103 ? -0.823 -1.249 -13.751 1.00 98.19 103 VAL A N 1
ATOM 800 C CA . VAL A 1 103 ? 0.305 -0.329 -14.009 1.00 98.19 103 VAL A CA 1
ATOM 801 C C . VAL A 1 103 ? 1.651 -1.021 -13.794 1.00 98.19 103 VAL A C 1
ATOM 803 O O . VAL A 1 103 ? 2.514 -0.947 -14.663 1.00 98.19 103 VAL A O 1
ATOM 806 N N . GLY A 1 104 ? 1.819 -1.772 -12.704 1.00 97.81 104 GLY A N 1
ATOM 807 C CA . GLY A 1 104 ? 3.049 -2.515 -12.429 1.00 97.81 104 GLY A CA 1
ATOM 808 C C . GLY A 1 104 ? 3.395 -3.509 -13.540 1.00 97.81 104 GLY A C 1
ATOM 809 O O . GLY A 1 104 ? 4.553 -3.610 -13.935 1.00 97.81 104 GLY A O 1
ATOM 810 N N . ARG A 1 105 ? 2.388 -4.178 -14.122 1.00 97.81 105 ARG A N 1
ATOM 811 C CA . ARG A 1 105 ? 2.584 -5.070 -15.278 1.00 97.81 105 ARG A CA 1
ATOM 812 C C . ARG A 1 105 ? 3.046 -4.306 -16.520 1.00 97.81 105 ARG A C 1
ATOM 814 O O . ARG A 1 105 ? 3.914 -4.810 -17.219 1.00 97.81 105 ARG A O 1
ATOM 821 N N . PHE A 1 106 ? 2.521 -3.106 -16.775 1.00 98.00 106 PHE A N 1
ATOM 822 C CA . PHE A 1 106 ? 3.005 -2.251 -17.868 1.00 98.00 106 PHE A CA 1
ATOM 823 C C . PHE A 1 106 ? 4.455 -1.815 -17.653 1.00 98.00 106 PHE A C 1
ATOM 825 O O . PHE A 1 106 ? 5.273 -1.963 -18.557 1.00 98.00 106 PHE A O 1
ATOM 832 N N . PHE A 1 107 ? 4.774 -1.310 -16.460 1.00 97.31 107 PHE A N 1
ATOM 833 C CA . PHE A 1 107 ? 6.109 -0.808 -16.138 1.00 97.31 107 PHE A CA 1
ATOM 834 C C . PHE A 1 107 ? 7.175 -1.884 -16.274 1.00 97.31 107 PHE A C 1
ATOM 836 O O . PHE A 1 107 ? 8.187 -1.654 -16.928 1.00 97.31 107 PHE A O 1
ATOM 843 N N . VAL A 1 108 ? 6.921 -3.062 -15.712 1.00 97.69 108 VAL A N 1
ATOM 844 C CA . VAL A 1 108 ? 7.899 -4.149 -15.723 1.00 97.69 108 VAL A CA 1
ATOM 845 C C . VAL A 1 108 ? 8.000 -4.791 -17.104 1.00 97.69 108 VAL A C 1
ATOM 847 O O . VAL A 1 108 ? 9.107 -5.009 -17.588 1.00 97.69 108 VAL A O 1
ATOM 850 N N . ALA A 1 109 ? 6.876 -5.060 -17.781 1.00 98.19 109 ALA A N 1
ATOM 851 C CA . ALA A 1 109 ? 6.902 -5.734 -19.083 1.00 98.19 109 ALA A CA 1
ATOM 852 C C . ALA A 1 109 ? 7.550 -4.891 -20.193 1.00 98.1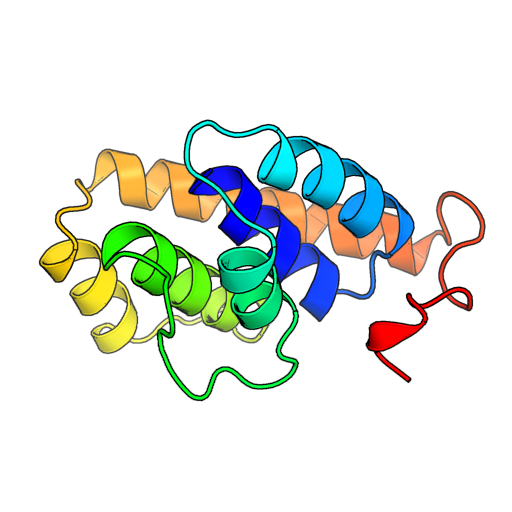9 109 ALA A C 1
ATOM 854 O O . ALA A 1 109 ? 8.097 -5.456 -21.138 1.00 98.19 109 ALA A O 1
ATOM 855 N N . LEU A 1 110 ? 7.475 -3.560 -20.091 1.00 97.88 110 LEU A N 1
ATOM 856 C CA . LEU A 1 110 ? 8.021 -2.627 -21.081 1.00 97.88 110 LEU A CA 1
ATOM 857 C C . LEU A 1 110 ? 9.318 -1.940 -20.626 1.00 97.88 110 LEU A C 1
ATOM 859 O O . LEU A 1 110 ? 9.794 -1.058 -21.334 1.00 97.88 110 LEU A O 1
ATOM 863 N N . ASP A 1 111 ? 9.854 -2.312 -19.458 1.00 97.00 111 ASP A N 1
ATOM 864 C CA . ASP A 1 111 ? 11.012 -1.674 -18.814 1.00 97.00 111 ASP A CA 1
ATOM 865 C C . ASP A 1 111 ? 10.927 -0.137 -18.834 1.00 97.00 111 ASP A C 1
ATOM 867 O O . ASP A 1 111 ? 11.838 0.583 -19.254 1.00 97.00 111 ASP A O 1
ATOM 871 N N . ILE A 1 112 ? 9.769 0.388 -18.420 1.00 95.38 112 ILE A N 1
ATOM 872 C CA . ILE A 1 112 ? 9.541 1.834 -18.396 1.00 95.38 112 ILE A CA 1
ATOM 873 C C . ILE A 1 112 ? 10.592 2.483 -17.487 1.00 95.38 112 ILE A C 1
ATOM 875 O O . ILE A 1 112 ? 10.758 2.102 -16.327 1.00 95.38 112 ILE A O 1
ATOM 879 N N . ALA A 1 113 ? 11.268 3.502 -18.027 1.00 94.75 113 ALA A N 1
ATOM 880 C CA . ALA A 1 113 ? 12.391 4.207 -17.408 1.00 94.75 113 ALA A CA 1
ATOM 881 C C . ALA A 1 113 ? 13.665 3.360 -17.180 1.00 94.75 113 ALA A C 1
ATOM 883 O O . ALA A 1 113 ? 14.524 3.769 -16.393 1.00 94.75 113 ALA A O 1
ATOM 884 N N . GLU A 1 114 ? 13.811 2.226 -17.878 1.00 96.38 114 GLU A N 1
ATOM 885 C CA . GLU A 1 114 ? 14.993 1.348 -17.832 1.00 96.38 114 GLU A CA 1
ATOM 886 C C . GLU A 1 114 ? 15.347 0.941 -16.392 1.00 96.38 114 GLU A C 1
ATOM 888 O O . GLU A 1 114 ? 16.488 1.091 -15.937 1.00 96.38 114 GLU A O 1
ATOM 893 N N . ALA A 1 115 ? 14.337 0.560 -15.611 1.00 94.12 115 ALA A N 1
ATOM 894 C CA . ALA A 1 115 ? 14.417 0.460 -14.158 1.00 94.12 115 ALA A CA 1
ATOM 895 C C . ALA A 1 115 ? 14.413 -0.979 -13.628 1.00 94.12 115 ALA A C 1
ATOM 897 O O . ALA A 1 115 ? 14.686 -1.161 -12.440 1.00 94.12 115 ALA A O 1
ATOM 898 N N . ASN A 1 116 ? 14.147 -1.989 -14.462 1.00 93.69 116 ASN A N 1
ATOM 899 C CA . ASN A 1 116 ? 13.994 -3.380 -14.017 1.00 93.69 116 ASN A CA 1
ATOM 900 C C . ASN A 1 116 ? 15.225 -3.907 -13.253 1.00 93.69 116 ASN A C 1
ATOM 902 O O . ASN A 1 116 ? 15.083 -4.500 -12.183 1.00 93.69 116 ASN A O 1
ATOM 906 N N . ASP A 1 117 ? 16.432 -3.591 -13.731 1.00 93.75 117 ASP A N 1
ATOM 907 C CA . ASP A 1 117 ? 17.701 -4.011 -13.112 1.00 93.75 117 ASP A CA 1
ATOM 908 C C . ASP A 1 117 ? 18.238 -3.018 -12.063 1.00 93.75 117 ASP A C 1
ATOM 910 O O . ASP A 1 117 ? 19.389 -3.102 -11.621 1.00 93.75 117 ASP A O 1
ATOM 914 N N . LYS A 1 118 ? 17.412 -2.054 -11.638 1.00 92.62 118 LYS A N 1
ATOM 915 C CA . LYS A 1 118 ? 17.781 -0.991 -10.691 1.00 92.62 118 LYS A CA 1
ATOM 916 C C . LYS A 1 118 ? 16.940 -1.059 -9.404 1.00 92.62 118 LYS A C 1
ATOM 918 O O . LYS A 1 118 ? 16.317 -0.058 -9.041 1.00 92.62 118 LYS A O 1
ATOM 923 N N . PRO A 1 119 ? 16.910 -2.201 -8.680 1.00 92.00 119 PRO A N 1
ATOM 924 C CA . PRO A 1 119 ? 16.187 -2.276 -7.420 1.00 92.00 119 PRO A CA 1
ATOM 925 C C . PRO A 1 119 ? 16.797 -1.310 -6.392 1.00 92.00 119 PRO A C 1
ATOM 927 O O . PRO A 1 119 ? 18.019 -1.091 -6.394 1.00 92.00 119 PRO A O 1
ATOM 930 N N . PRO A 1 120 ? 15.982 -0.759 -5.479 1.00 89.56 120 PRO A N 1
ATOM 931 C CA . PRO A 1 120 ? 16.477 0.099 -4.416 1.00 89.56 120 PRO A CA 1
ATOM 932 C C . PRO A 1 120 ? 17.544 -0.591 -3.559 1.00 89.56 120 PRO A C 1
ATOM 934 O O . PRO A 1 120 ? 17.465 -1.786 -3.282 1.00 89.56 120 PRO A O 1
ATOM 937 N N . GLN A 1 121 ? 18.531 0.174 -3.087 1.00 89.19 121 GLN A N 1
ATOM 938 C CA . GLN A 1 121 ? 19.668 -0.374 -2.337 1.00 89.19 121 GLN A CA 1
ATOM 939 C C . GLN A 1 121 ? 19.253 -1.121 -1.060 1.00 89.19 121 GLN A C 1
ATOM 941 O O . GLN A 1 121 ? 19.907 -2.087 -0.691 1.00 89.19 121 GLN A O 1
ATOM 946 N N . TRP A 1 122 ? 18.163 -0.702 -0.412 1.00 89.06 122 TRP A N 1
ATOM 947 C CA . TRP A 1 122 ? 17.650 -1.317 0.817 1.00 89.06 122 TRP A CA 1
ATOM 948 C C . TRP A 1 122 ? 17.000 -2.695 0.605 1.00 89.06 122 TRP A C 1
ATOM 950 O O . TRP A 1 122 ? 16.689 -3.359 1.588 1.00 89.06 122 TRP A O 1
ATOM 960 N N . LEU A 1 123 ? 16.758 -3.105 -0.645 1.00 86.31 123 LEU A N 1
ATOM 961 C CA . LEU A 1 123 ? 16.175 -4.407 -0.982 1.00 86.31 123 LEU A CA 1
ATOM 962 C C . LEU A 1 123 ? 17.237 -5.507 -1.166 1.00 86.31 123 LEU A C 1
ATOM 964 O O . LEU A 1 123 ? 16.886 -6.684 -1.191 1.00 86.31 123 LEU A O 1
ATOM 968 N N . LYS A 1 124 ? 18.506 -5.122 -1.348 1.00 65.94 124 LYS A N 1
ATOM 969 C CA . LYS A 1 124 ? 19.625 -6.039 -1.604 1.00 65.94 124 LYS A CA 1
ATOM 970 C C . LYS A 1 124 ? 20.128 -6.723 -0.339 1.00 65.94 124 LYS A C 1
ATOM 972 O O . LYS A 1 124 ? 20.124 -6.069 0.726 1.00 65.94 124 LYS A O 1
#

pLDDT: mean 96.82, std 3.58, range [65.94, 98.88]